Protein AF-A0A2V9UXH9-F1 (afdb_monomer)

Mean predicted aligned error: 11.4 Å

Sequence (112 aa):
TASVVSGGIFAEASSAQVERLRSFGRSVGLAFQIVDDVLDVTQTSEQLGKTAGKDTAAEKTTYPALFGIDESLQKADALVDQACDELARSRVALLKPKPTIISCGVEGPLLL

Radius of gyration: 18.66 Å; Cα contacts (8 Å, |Δi|>4): 82; chains: 1; bounding box: 35×43×50 Å

Solvent-accessible surface area (backbone atoms only — not comparable to full-atom values): 6646 Å² total; per-residue (Å²): 66,70,70,53,32,54,52,31,56,76,68,68,45,53,74,73,37,34,50,30,34,39,53,22,25,47,28,44,52,49,23,49,51,43,52,51,50,41,49,56,54,52,50,50,55,60,68,35,72,83,65,84,74,83,88,80,86,68,91,64,93,43,54,40,80,75,59,34,59,69,55,32,51,54,53,25,50,54,23,44,52,52,20,53,51,32,50,68,72,43,71,61,98,67,78,84,84,76,93,72,81,85,68,83,78,82,80,71,83,87,86,127

Foldseek 3Di:
DVVQLVVCVVVVHDPLLSVLSVLLCVLQVQLVQLVVLLCVVVVVVVVCVVPVDDDDPPVDPHPCVPPNNVVSNVSSVVSNVSSVVSVVVSPPPDDDDDDDDPPPDPPDDPDD

Secondary structure (DSSP, 8-state):
-HHHHHHHHHTT--HHHHHHHHHHHHHHHHHHHHHHHHHHHHHHHHHGGG---S-----S--HHHHHHHHHHHHHHHHHHHHHHHHHHHH--S--PPP--------------

Nearest PDB structures (foldseek):
  2f1m-assembly1_A  TM=6.656E-01  e=3.561E+00  Escherichia coli
  2f1m-assembly2_D  TM=4.345E-01  e=1.949E+00  Escherichia coli
  4rqf-assembly1_A  TM=4.807E-01  e=4.684E+00  Homo sapiens
  6k7p-assembly1_A-2  TM=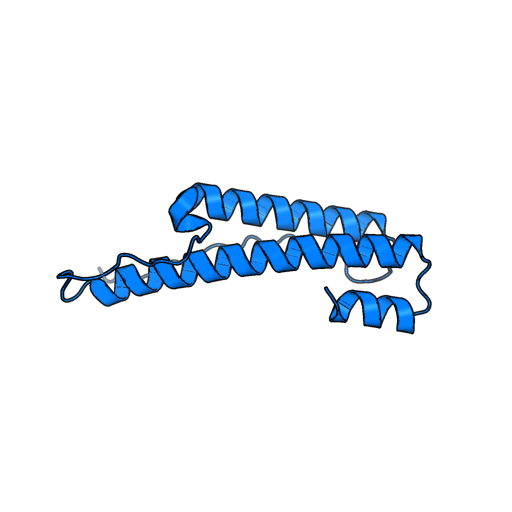3.608E-01  e=6.874E+00  Homo sapiens

Structure (mmCIF, N/CA/C/O backbone):
data_AF-A0A2V9UXH9-F1
#
_entry.id   AF-A0A2V9UXH9-F1
#
loop_
_atom_site.group_PDB
_atom_site.id
_atom_site.type_symbol
_atom_site.label_atom_id
_atom_site.label_alt_id
_atom_site.label_comp_id
_atom_site.label_asym_id
_atom_site.label_entity_id
_atom_site.label_seq_id
_atom_site.pdbx_PDB_ins_code
_atom_site.Cartn_x
_atom_site.Cartn_y
_atom_site.Cartn_z
_atom_site.occupancy
_atom_site.B_iso_or_equiv
_atom_site.auth_seq_id
_atom_site.auth_comp_id
_atom_site.auth_asym_id
_atom_site.auth_atom_id
_atom_site.pdbx_PDB_model_num
ATOM 1 N N . THR A 1 1 ? 7.420 3.771 -0.617 1.00 92.81 1 THR A N 1
ATOM 2 C CA . THR A 1 1 ? 7.717 4.234 -1.999 1.00 92.81 1 THR A CA 1
ATOM 3 C C . THR A 1 1 ? 9.190 4.451 -2.305 1.00 92.81 1 THR A C 1
ATOM 5 O O . THR A 1 1 ? 9.655 3.882 -3.282 1.00 92.81 1 THR A O 1
ATOM 8 N N . ALA A 1 2 ? 9.936 5.254 -1.532 1.00 94.81 2 ALA A N 1
ATOM 9 C CA . ALA A 1 2 ? 11.335 5.567 -1.862 1.00 94.81 2 ALA A CA 1
ATOM 10 C C . ALA A 1 2 ? 12.200 4.307 -2.054 1.00 94.81 2 ALA A C 1
ATOM 12 O O . ALA A 1 2 ? 12.847 4.169 -3.085 1.00 94.81 2 ALA A O 1
ATOM 13 N N . SER A 1 3 ? 12.112 3.342 -1.134 1.00 94.94 3 SER A N 1
ATOM 14 C CA . SER A 1 3 ? 12.906 2.106 -1.169 1.00 94.94 3 SER A CA 1
ATOM 15 C C . SER A 1 3 ? 12.753 1.310 -2.471 1.00 94.94 3 SER A C 1
ATOM 17 O O . SER A 1 3 ? 13.746 0.878 -3.047 1.00 94.94 3 SER A O 1
ATOM 19 N N . VAL A 1 4 ? 11.522 1.153 -2.975 1.00 94.19 4 VAL A N 1
ATOM 20 C CA . VAL A 1 4 ? 11.256 0.373 -4.199 1.00 94.19 4 VAL A CA 1
ATOM 21 C C . VAL A 1 4 ? 11.696 1.107 -5.464 1.00 94.19 4 VAL A C 1
ATOM 23 O O . VAL A 1 4 ? 12.239 0.490 -6.375 1.00 94.19 4 VAL A O 1
ATOM 26 N N . VAL A 1 5 ? 11.527 2.431 -5.506 1.00 95.31 5 VAL A N 1
ATOM 27 C CA . VAL A 1 5 ? 11.980 3.261 -6.631 1.00 95.31 5 VAL A CA 1
ATOM 28 C C . VAL A 1 5 ? 13.505 3.285 -6.701 1.00 95.31 5 VAL A C 1
ATOM 30 O O . VAL A 1 5 ? 14.059 3.081 -7.777 1.00 95.31 5 VAL A O 1
ATOM 33 N N . SER A 1 6 ? 14.183 3.471 -5.565 1.00 96.38 6 SER A N 1
ATOM 34 C CA . SER A 1 6 ? 15.648 3.459 -5.503 1.00 96.38 6 SER A CA 1
ATOM 35 C C . SER A 1 6 ? 16.225 2.121 -5.968 1.00 96.38 6 SER A C 1
ATOM 37 O O . SER A 1 6 ? 17.166 2.114 -6.757 1.00 96.38 6 SER A O 1
ATOM 39 N N . GLY A 1 7 ? 15.629 0.997 -5.551 1.00 94.12 7 GLY A N 1
ATOM 40 C CA . GLY A 1 7 ? 16.025 -0.331 -6.030 1.00 94.12 7 GLY A CA 1
ATOM 41 C C . GLY A 1 7 ? 15.824 -0.507 -7.538 1.00 94.12 7 GLY A C 1
ATOM 42 O O . GLY A 1 7 ? 16.703 -1.034 -8.213 1.00 94.12 7 GLY A O 1
ATOM 43 N N . GLY A 1 8 ? 14.710 -0.007 -8.084 1.00 92.06 8 GLY A N 1
ATOM 44 C CA . GLY A 1 8 ? 14.452 -0.027 -9.526 1.00 92.06 8 GLY A CA 1
ATOM 45 C C . GLY A 1 8 ? 15.468 0.786 -10.330 1.00 92.06 8 GLY A C 1
ATOM 46 O O . GLY A 1 8 ? 15.979 0.295 -11.330 1.00 92.06 8 GLY A O 1
ATOM 47 N N . ILE A 1 9 ? 15.801 1.998 -9.878 1.00 92.38 9 ILE A N 1
ATOM 48 C CA . ILE A 1 9 ? 16.812 2.848 -10.529 1.00 92.38 9 ILE A CA 1
ATOM 49 C C . ILE A 1 9 ? 18.189 2.177 -10.484 1.00 92.38 9 ILE A C 1
ATOM 51 O O . ILE A 1 9 ? 18.881 2.142 -11.496 1.00 92.38 9 ILE A O 1
ATOM 55 N N . PHE A 1 10 ? 18.571 1.617 -9.332 1.00 93.81 10 PHE A N 1
ATOM 56 C CA . PHE A 1 10 ? 19.838 0.899 -9.178 1.00 93.81 10 PHE A CA 1
ATOM 57 C C . PHE A 1 10 ? 19.932 -0.329 -10.097 1.00 93.81 10 PHE A C 1
ATOM 59 O O . PHE A 1 10 ? 21.003 -0.631 -10.609 1.00 93.81 10 PHE A O 1
ATOM 66 N N . ALA A 1 11 ? 18.809 -1.007 -10.341 1.00 91.81 11 ALA A N 1
ATOM 67 C CA . ALA A 1 11 ? 18.706 -2.134 -11.266 1.00 91.81 11 ALA A CA 1
ATOM 68 C C . ALA A 1 11 ? 18.504 -1.717 -12.739 1.00 91.81 11 ALA A C 1
ATOM 70 O O . ALA A 1 11 ? 18.093 -2.547 -13.548 1.00 91.81 11 ALA A O 1
ATOM 71 N N . GLU A 1 12 ? 18.737 -0.444 -13.079 1.00 92.12 12 GLU A N 1
ATOM 72 C CA . GLU A 1 12 ? 18.587 0.114 -14.433 1.00 92.12 12 GLU A CA 1
ATOM 73 C C . GLU A 1 12 ? 17.187 -0.097 -15.044 1.00 92.12 12 GLU A C 1
ATOM 75 O O . GLU A 1 12 ? 17.017 -0.230 -16.259 1.00 92.12 12 GLU A O 1
ATOM 80 N N . ALA A 1 13 ? 16.145 -0.115 -14.205 1.00 90.50 13 ALA A N 1
ATOM 81 C CA . ALA A 1 13 ? 14.772 -0.235 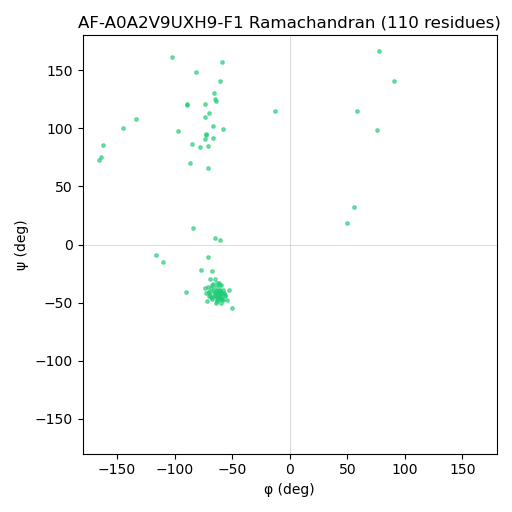-14.672 1.00 90.50 13 ALA A CA 1
ATOM 82 C C . ALA A 1 13 ? 14.398 0.941 -15.589 1.00 90.50 13 ALA A C 1
ATOM 84 O O . ALA A 1 13 ? 14.715 2.103 -15.324 1.00 90.50 13 ALA A O 1
ATOM 85 N N . SER A 1 14 ? 13.649 0.646 -16.653 1.00 91.06 14 SER A N 1
ATOM 86 C CA . SER A 1 14 ? 13.123 1.677 -17.553 1.00 91.06 14 SER A CA 1
ATOM 87 C C . SER A 1 14 ? 12.230 2.676 -16.809 1.00 91.06 14 SER A C 1
ATOM 89 O O . SER A 1 14 ? 11.606 2.347 -15.798 1.00 91.06 14 SER A O 1
ATOM 91 N N . SER A 1 15 ? 12.074 3.884 -17.353 1.00 93.06 15 SER A N 1
ATOM 92 C CA . SER A 1 15 ? 11.182 4.910 -16.788 1.00 93.06 15 SER A CA 1
ATOM 93 C C . SER A 1 15 ? 9.756 4.394 -16.547 1.00 93.06 15 SER A C 1
ATOM 95 O O . SER A 1 15 ? 9.162 4.664 -15.505 1.00 93.06 15 SER A O 1
ATOM 97 N N . ALA A 1 16 ? 9.231 3.579 -17.467 1.00 92.19 16 ALA A N 1
ATOM 98 C CA . ALA A 1 16 ? 7.916 2.959 -17.339 1.00 92.19 16 ALA A CA 1
ATOM 99 C C . ALA A 1 16 ? 7.846 1.926 -16.198 1.00 92.19 16 ALA A C 1
ATOM 101 O O . ALA A 1 16 ? 6.806 1.783 -15.557 1.00 92.19 16 ALA A O 1
ATOM 102 N N . GLN A 1 17 ? 8.931 1.195 -15.930 1.00 92.12 17 GLN A N 1
ATOM 103 C CA . GLN A 1 17 ? 9.014 0.288 -14.780 1.00 92.12 17 GLN A CA 1
ATOM 104 C C . GLN A 1 17 ? 9.138 1.061 -13.468 1.00 92.12 17 GLN A C 1
ATOM 106 O O . GLN A 1 17 ? 8.456 0.721 -12.506 1.00 92.12 17 GLN A O 1
ATOM 111 N N . VAL A 1 18 ? 9.946 2.123 -13.438 1.00 93.69 18 VAL A N 1
ATOM 112 C CA . VAL A 1 18 ? 10.088 2.992 -12.262 1.00 93.69 18 VAL A CA 1
ATOM 113 C C . VAL A 1 18 ? 8.750 3.619 -11.871 1.00 93.69 18 VAL A C 1
ATOM 115 O O . VAL A 1 18 ? 8.422 3.650 -10.685 1.00 93.69 18 VAL A O 1
ATOM 118 N N . GLU A 1 19 ? 7.943 4.065 -12.836 1.00 94.94 19 GLU A N 1
ATOM 119 C CA . GLU A 1 19 ? 6.625 4.623 -12.515 1.00 94.94 19 GLU A CA 1
ATOM 120 C C . GLU A 1 19 ? 5.655 3.559 -11.988 1.00 94.94 19 GLU A C 1
ATOM 122 O O . GLU A 1 19 ? 4.945 3.809 -11.017 1.00 94.94 19 GLU A O 1
ATOM 127 N N . ARG A 1 20 ? 5.700 2.331 -12.518 1.00 93.56 20 ARG A N 1
ATOM 128 C CA . ARG A 1 20 ? 4.939 1.211 -11.938 1.00 93.56 20 ARG A CA 1
ATOM 129 C C . ARG A 1 20 ? 5.375 0.885 -10.510 1.00 93.56 20 ARG A C 1
ATOM 131 O O . ARG A 1 20 ? 4.527 0.706 -9.642 1.00 93.56 20 ARG A O 1
ATOM 138 N N . LEU A 1 21 ? 6.680 0.890 -10.226 1.00 94.31 21 LEU A N 1
ATOM 139 C CA . LEU A 1 21 ? 7.203 0.725 -8.863 1.00 94.31 21 LEU A CA 1
ATOM 140 C C . LEU A 1 21 ? 6.765 1.867 -7.934 1.00 94.31 21 LEU A C 1
ATOM 142 O O . LEU A 1 21 ? 6.531 1.647 -6.743 1.00 94.31 21 LEU A O 1
ATOM 146 N N . ARG A 1 22 ? 6.624 3.087 -8.462 1.00 96.00 22 ARG A N 1
ATOM 147 C CA . ARG A 1 22 ? 6.093 4.230 -7.715 1.00 96.00 22 ARG A CA 1
ATOM 148 C C . ARG A 1 22 ? 4.616 4.037 -7.374 1.00 96.00 22 ARG A C 1
ATOM 150 O O . ARG A 1 22 ? 4.257 4.255 -6.216 1.00 96.00 22 ARG A O 1
ATOM 157 N N . SER A 1 23 ? 3.790 3.621 -8.335 1.00 96.19 23 SER A N 1
ATOM 158 C CA . SER A 1 23 ? 2.375 3.292 -8.112 1.00 96.19 23 SER A CA 1
ATOM 159 C C . SER A 1 23 ? 2.221 2.160 -7.100 1.00 96.19 23 SER A C 1
ATOM 161 O O . SER A 1 23 ? 1.557 2.354 -6.085 1.00 96.19 23 SER A O 1
ATOM 163 N N . PHE A 1 24 ? 2.951 1.055 -7.286 1.00 95.75 24 PHE A N 1
ATOM 164 C CA . PHE A 1 24 ? 3.037 -0.045 -6.320 1.00 95.75 24 PHE A CA 1
ATOM 165 C C . PHE A 1 24 ? 3.356 0.462 -4.908 1.00 95.75 24 PHE A C 1
ATOM 167 O O . PHE A 1 24 ? 2.618 0.212 -3.957 1.00 95.75 24 PHE A O 1
ATOM 174 N N . GLY A 1 25 ? 4.442 1.228 -4.767 1.00 96.00 25 GLY A N 1
ATOM 175 C CA . GLY A 1 25 ? 4.897 1.706 -3.467 1.00 96.00 25 GLY A CA 1
ATOM 176 C C . GLY A 1 25 ? 3.920 2.663 -2.780 1.00 96.00 25 GLY A C 1
ATOM 177 O O . GLY A 1 25 ? 3.908 2.706 -1.550 1.00 96.00 25 GLY A O 1
ATOM 178 N N . ARG A 1 26 ? 3.130 3.427 -3.548 1.00 97.50 26 ARG A N 1
ATOM 179 C CA . ARG A 1 26 ? 2.063 4.294 -3.023 1.00 97.50 26 ARG A CA 1
ATOM 180 C C . ARG A 1 26 ? 0.886 3.467 -2.516 1.00 97.50 26 ARG A C 1
ATOM 182 O O . ARG A 1 26 ? 0.458 3.701 -1.391 1.00 97.50 26 ARG A O 1
ATOM 189 N N . SER A 1 27 ? 0.411 2.504 -3.305 1.00 97.25 27 SER A N 1
ATOM 190 C CA . SER A 1 27 ? -0.730 1.664 -2.929 1.00 97.25 27 SER A CA 1
ATOM 191 C C . SER A 1 27 ? -0.427 0.821 -1.690 1.00 97.25 27 SER A C 1
ATOM 193 O O . SER A 1 27 ? -1.172 0.895 -0.718 1.00 97.25 27 SER A O 1
ATOM 195 N N . VAL A 1 28 ? 0.719 0.128 -1.654 1.00 96.06 28 VAL A N 1
ATOM 196 C CA . VAL A 1 28 ? 1.131 -0.649 -0.466 1.00 96.06 28 VAL A CA 1
ATOM 197 C C . VAL A 1 28 ? 1.355 0.251 0.745 1.00 96.06 28 VAL A C 1
ATOM 199 O O . VAL A 1 28 ? 0.945 -0.093 1.847 1.00 96.06 28 VAL A O 1
ATOM 202 N N . GLY A 1 29 ? 1.999 1.407 0.556 1.00 96.31 29 GLY A N 1
ATOM 203 C CA . GLY A 1 29 ? 2.245 2.341 1.655 1.00 96.31 29 GLY A CA 1
ATOM 204 C C . GLY A 1 29 ? 0.952 2.861 2.282 1.00 96.31 29 GLY A C 1
ATOM 205 O O . GLY A 1 29 ? 0.862 2.946 3.502 1.00 96.31 29 GLY A O 1
ATOM 206 N N . LEU A 1 30 ? -0.056 3.166 1.461 1.00 97.12 30 LEU A N 1
ATOM 207 C CA . LEU A 1 30 ? -1.360 3.600 1.954 1.00 97.12 30 LEU A CA 1
ATOM 208 C C . LEU A 1 30 ? -2.118 2.455 2.634 1.00 97.12 30 LEU A C 1
ATOM 210 O O . LEU A 1 30 ? -2.639 2.659 3.724 1.00 97.12 30 LEU A O 1
ATOM 214 N N . ALA A 1 31 ? -2.134 1.257 2.042 1.00 96.75 31 ALA A N 1
ATOM 215 C CA . ALA A 1 31 ? -2.753 0.082 2.658 1.00 96.75 31 ALA A CA 1
ATOM 216 C C . ALA A 1 31 ? -2.159 -0.205 4.046 1.00 96.75 31 ALA A C 1
ATOM 218 O O . ALA A 1 31 ? -2.897 -0.438 4.998 1.00 96.75 31 ALA A O 1
ATOM 219 N N . PHE A 1 32 ? -0.831 -0.112 4.173 1.00 95.56 32 PHE A N 1
ATOM 220 C CA . PHE A 1 32 ? -0.138 -0.296 5.445 1.00 95.56 32 PHE A CA 1
ATOM 221 C C . PHE A 1 32 ? -0.593 0.716 6.504 1.00 95.56 32 PHE A C 1
ATOM 223 O O . PHE A 1 32 ? -0.887 0.311 7.621 1.00 95.56 32 PHE A O 1
ATOM 230 N N . GLN A 1 33 ? -0.720 2.001 6.151 1.00 96.50 33 GLN A N 1
ATOM 231 C CA . GLN A 1 33 ? -1.201 3.020 7.092 1.00 96.50 33 GLN A CA 1
ATOM 232 C C . GL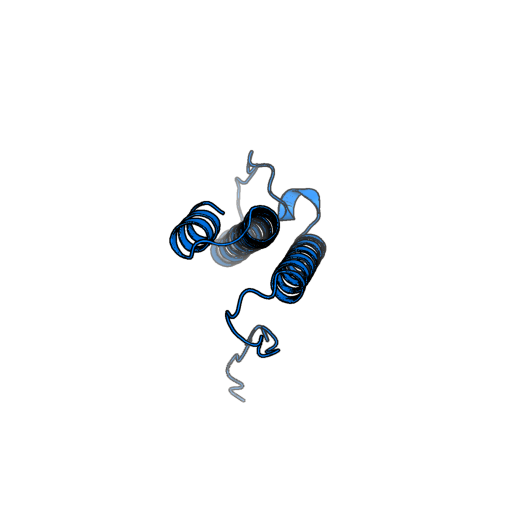N A 1 33 ? -2.644 2.761 7.542 1.00 96.50 33 GLN A C 1
ATOM 234 O O . GLN A 1 33 ? -2.959 2.935 8.712 1.00 96.50 33 GLN A O 1
ATOM 239 N N . ILE A 1 34 ? -3.520 2.334 6.627 1.00 94.75 34 ILE A N 1
ATOM 240 C CA . ILE A 1 34 ? -4.915 2.026 6.968 1.00 94.75 34 ILE A CA 1
ATOM 241 C C . ILE A 1 34 ? -4.979 0.873 7.974 1.00 94.75 34 ILE A C 1
ATOM 243 O O . ILE A 1 34 ? -5.720 0.950 8.951 1.00 94.75 34 ILE A O 1
ATOM 247 N N . VAL A 1 35 ? -4.203 -0.189 7.744 1.00 94.12 35 VAL A N 1
ATOM 248 C CA . VAL A 1 35 ? -4.151 -1.342 8.651 1.00 94.12 35 VAL A CA 1
ATOM 249 C C . VAL A 1 35 ? -3.548 -0.953 10.004 1.00 94.12 35 VAL A C 1
ATOM 251 O O . VAL A 1 35 ? -4.083 -1.367 11.027 1.00 94.12 35 VAL A O 1
ATOM 254 N N . ASP A 1 36 ? -2.496 -0.131 10.026 1.00 94.50 36 ASP A N 1
ATOM 255 C CA . ASP A 1 36 ? -1.890 0.399 11.259 1.00 94.50 36 ASP A CA 1
ATOM 256 C C . ASP A 1 36 ? -2.913 1.195 12.088 1.00 94.50 36 ASP A C 1
ATOM 258 O O . ASP A 1 36 ? -3.106 0.909 13.267 1.00 94.50 36 ASP A O 1
ATOM 262 N N . ASP A 1 37 ? -3.679 2.086 11.449 1.00 92.00 37 ASP A N 1
ATOM 263 C CA . ASP A 1 37 ? -4.752 2.841 12.108 1.00 92.00 37 ASP A CA 1
ATOM 264 C C . ASP A 1 37 ? -5.858 1.918 12.670 1.00 92.00 37 ASP A C 1
ATOM 266 O O . ASP A 1 37 ? -6.400 2.175 13.748 1.00 92.00 37 ASP A O 1
ATOM 270 N N . VAL A 1 38 ? -6.223 0.843 11.952 1.00 89.81 38 VAL A N 1
ATOM 271 C CA . VAL A 1 38 ? -7.200 -0.159 12.434 1.00 89.81 38 VAL A CA 1
ATOM 272 C C . VAL A 1 38 ? -6.663 -0.887 13.666 1.00 89.81 38 VAL A C 1
ATOM 274 O O . VAL A 1 38 ? -7.402 -1.078 14.638 1.00 89.81 38 VAL A O 1
ATOM 277 N N . LEU A 1 39 ? -5.393 -1.296 13.641 1.00 88.81 39 LEU A N 1
ATOM 278 C CA . LEU A 1 39 ? -4.751 -1.970 14.769 1.00 88.81 39 LEU A CA 1
ATOM 279 C C . LEU A 1 39 ? -4.701 -1.055 15.997 1.00 88.81 39 LEU A C 1
ATOM 281 O O . LEU A 1 39 ? -5.069 -1.493 17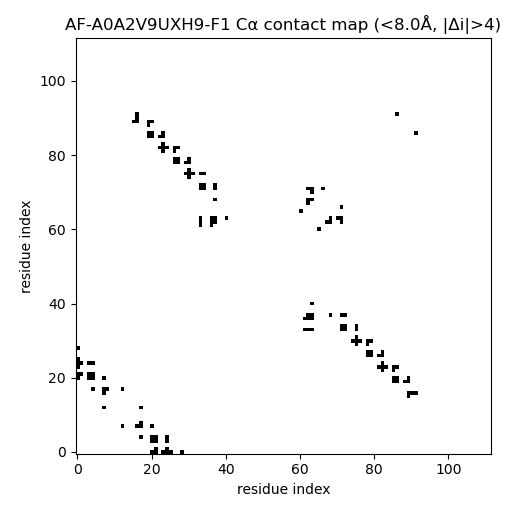.085 1.00 88.81 39 LEU A O 1
ATOM 285 N N . ASP A 1 40 ? -4.358 0.219 15.818 1.00 87.19 40 ASP A N 1
ATOM 286 C CA . ASP A 1 40 ? -4.259 1.195 16.910 1.00 87.19 40 ASP A CA 1
ATOM 287 C C . ASP A 1 40 ? -5.624 1.417 17.597 1.00 87.19 40 ASP A C 1
ATOM 289 O O . ASP A 1 40 ? -5.742 1.399 18.827 1.00 87.19 40 ASP A O 1
ATOM 293 N N . VAL A 1 41 ? -6.700 1.531 16.805 1.00 85.31 41 VAL A N 1
ATOM 294 C CA . VAL A 1 41 ? -8.073 1.704 17.317 1.00 85.31 41 VAL A CA 1
ATOM 295 C C . VAL A 1 41 ? -8.593 0.441 18.010 1.00 85.31 41 VAL A C 1
ATOM 297 O O . VAL A 1 41 ? -9.202 0.525 19.081 1.00 85.31 41 VAL A O 1
ATOM 300 N N . THR A 1 42 ? -8.365 -0.735 17.423 1.00 82.62 42 THR A N 1
ATOM 301 C CA . THR A 1 42 ? -8.856 -2.007 17.982 1.00 82.62 42 THR A CA 1
ATOM 302 C C . THR A 1 42 ? -8.120 -2.392 19.263 1.00 82.62 42 THR A C 1
ATOM 304 O O . THR A 1 42 ? -8.771 -2.769 20.240 1.00 82.62 42 THR A O 1
ATOM 307 N N . GLN A 1 43 ? -6.799 -2.204 19.316 1.00 80.00 43 GLN A N 1
ATOM 308 C CA . GLN A 1 43 ? -6.011 -2.414 20.533 1.00 80.00 43 GLN A CA 1
ATOM 309 C C . GLN A 1 43 ? -6.395 -1.431 21.636 1.00 80.00 43 GLN A C 1
ATOM 311 O O . GLN A 1 43 ? -6.574 -1.847 22.779 1.00 80.00 43 GLN A O 1
ATOM 316 N N . THR A 1 44 ? -6.594 -0.151 21.307 1.00 71.69 44 THR A N 1
ATOM 317 C CA . THR A 1 44 ? -7.062 0.844 22.283 1.00 71.69 44 THR A CA 1
ATOM 318 C C . THR A 1 44 ? -8.419 0.440 22.865 1.00 71.69 44 THR A C 1
ATOM 320 O O . THR A 1 44 ? -8.616 0.510 24.078 1.00 71.69 44 THR A O 1
ATOM 323 N N . SER A 1 45 ? -9.348 -0.057 22.040 1.00 67.50 45 SER A N 1
ATOM 324 C CA . SER A 1 45 ? -10.655 -0.526 22.517 1.00 67.50 45 SER A CA 1
ATOM 325 C C . SER A 1 45 ? -10.552 -1.734 23.453 1.00 67.50 45 SER A C 1
ATOM 327 O O . SER A 1 45 ? -11.282 -1.800 24.443 1.00 67.50 45 SER A O 1
ATOM 329 N N . GLU A 1 46 ? -9.667 -2.690 23.164 1.00 68.00 46 GLU A N 1
ATOM 330 C CA . GLU A 1 46 ? -9.454 -3.867 24.014 1.00 68.00 46 GLU A CA 1
ATOM 331 C C . GLU A 1 46 ? -8.755 -3.486 25.332 1.00 68.00 46 GLU A C 1
ATOM 333 O O . GLU A 1 46 ? -9.161 -3.921 26.414 1.00 68.00 46 GLU A O 1
ATOM 338 N N . GLN A 1 47 ? -7.762 -2.595 25.265 1.00 60.66 47 GLN A N 1
ATOM 339 C CA . GLN A 1 47 ? -7.049 -2.055 26.427 1.00 60.66 47 GLN A CA 1
ATOM 340 C C . GLN A 1 47 ? -7.966 -1.231 27.347 1.00 60.66 47 GLN A C 1
ATOM 342 O O . GLN A 1 47 ? -7.858 -1.328 28.574 1.00 60.66 47 GLN A O 1
ATOM 347 N N . LEU A 1 48 ? -8.914 -0.474 26.784 1.00 60.22 48 LEU A N 1
ATOM 348 C CA . LEU A 1 48 ? -9.934 0.273 27.533 1.00 60.22 48 LEU A CA 1
ATOM 349 C C . LEU A 1 48 ? -10.997 -0.631 28.184 1.00 60.22 48 LEU A C 1
ATOM 351 O O . LEU A 1 48 ? -11.729 -0.177 29.069 1.00 60.22 48 LEU A O 1
ATOM 355 N N . GLY A 1 49 ? -11.033 -1.922 27.839 1.00 57.44 49 GLY A N 1
ATOM 356 C CA . GLY A 1 49 ? -11.937 -2.944 28.380 1.00 57.44 49 GLY A CA 1
ATOM 357 C C . GLY A 1 49 ? -11.838 -3.216 29.890 1.00 57.44 49 GLY A C 1
ATOM 358 O O . GLY A 1 49 ? -12.540 -4.090 30.393 1.00 57.44 49 GLY A O 1
ATOM 359 N N . LYS A 1 50 ? -11.015 -2.477 30.649 1.00 54.62 50 LYS A N 1
ATOM 360 C CA . LYS A 1 50 ? -10.998 -2.526 32.125 1.00 54.62 50 LYS A CA 1
ATOM 361 C C . LYS A 1 50 ? -11.536 -1.278 32.819 1.00 54.62 50 LYS A C 1
ATOM 363 O O . LYS A 1 50 ? -11.844 -1.364 34.007 1.00 54.62 50 LYS A O 1
ATOM 368 N N . THR A 1 51 ? -11.699 -0.142 32.142 1.00 48.72 51 THR A N 1
ATOM 369 C CA . THR A 1 51 ? -12.382 1.040 32.706 1.00 48.72 51 THR A CA 1
ATOM 370 C C . THR A 1 51 ? -12.705 2.030 31.582 1.00 48.72 51 THR A C 1
ATOM 372 O O . THR A 1 51 ? -12.060 3.062 31.435 1.00 48.72 51 THR A O 1
ATOM 375 N N . ALA A 1 52 ? -13.694 1.707 30.747 1.00 47.31 52 ALA A N 1
ATOM 376 C CA . ALA A 1 52 ? -14.183 2.609 29.707 1.00 47.31 52 ALA A CA 1
ATOM 377 C C . ALA A 1 52 ? -14.859 3.825 30.362 1.00 47.31 52 ALA A C 1
ATOM 379 O O . ALA A 1 52 ? -16.033 3.795 30.732 1.00 47.31 52 ALA A O 1
ATOM 380 N N . GLY A 1 53 ? -14.089 4.883 30.584 1.00 49.16 53 GLY A N 1
ATOM 381 C CA . GLY A 1 53 ? -14.548 6.038 31.331 1.00 49.16 53 GLY A CA 1
ATOM 382 C C . GLY A 1 53 ? -13.676 7.247 31.069 1.00 49.16 53 GLY A C 1
ATOM 383 O O . GLY A 1 53 ? -12.832 7.574 31.894 1.00 49.16 53 GLY A O 1
ATOM 384 N N . LYS A 1 54 ? -14.027 7.945 29.987 1.00 44.09 54 LYS A N 1
ATOM 385 C CA . LYS A 1 54 ? -13.582 9.282 29.573 1.00 44.09 54 LYS A CA 1
ATOM 386 C C . LYS A 1 54 ? -12.352 9.313 28.674 1.00 44.09 54 LYS A C 1
ATOM 388 O O . LYS A 1 54 ? -11.383 8.600 28.870 1.00 44.09 54 LYS A O 1
ATOM 393 N N . ASP A 1 55 ? -12.471 10.227 27.724 1.00 51.41 55 ASP A N 1
ATOM 394 C CA . ASP A 1 55 ? -11.489 10.684 26.754 1.00 51.41 55 ASP A CA 1
ATOM 395 C C . ASP A 1 55 ? -11.219 9.747 25.590 1.00 51.41 55 ASP A C 1
ATOM 397 O O . ASP A 1 55 ? -10.406 8.836 25.662 1.00 51.41 55 ASP A O 1
ATOM 401 N N . THR A 1 56 ? -11.861 10.042 24.459 1.00 45.22 56 THR A N 1
ATOM 402 C CA . THR A 1 56 ? -11.190 9.940 23.155 1.00 45.22 56 THR A CA 1
ATOM 403 C C . THR A 1 56 ? -11.982 10.689 22.087 1.00 45.22 56 THR A C 1
ATOM 405 O O . THR A 1 56 ? -12.632 10.117 21.219 1.00 45.22 56 THR A O 1
ATOM 408 N N . ALA A 1 57 ? -11.895 12.019 22.121 1.00 49.16 57 ALA A N 1
ATOM 409 C CA . ALA A 1 57 ? -11.904 12.770 20.874 1.00 49.16 57 ALA A CA 1
ATOM 410 C C . ALA A 1 57 ? -10.491 12.637 20.292 1.00 49.16 57 ALA A C 1
ATOM 412 O O . ALA A 1 57 ? -9.614 13.452 20.567 1.00 49.16 57 ALA A O 1
ATOM 413 N N . ALA A 1 58 ? -10.226 11.544 19.576 1.00 54.75 58 ALA A N 1
ATOM 414 C CA . ALA A 1 58 ? -9.007 11.454 18.792 1.00 54.75 58 ALA A CA 1
ATOM 415 C C . ALA A 1 58 ? -9.122 12.490 17.664 1.00 54.75 58 ALA A C 1
ATOM 417 O O . ALA A 1 58 ? -9.815 12.271 16.678 1.00 54.75 58 ALA A O 1
ATOM 418 N N . GLU A 1 59 ? -8.453 13.635 17.809 1.00 56.84 59 GLU A N 1
ATOM 419 C CA . GLU A 1 59 ? -8.383 14.711 16.801 1.00 56.84 59 GLU A CA 1
ATOM 420 C C . GLU A 1 59 ? -7.660 14.289 15.502 1.00 56.84 59 GLU A C 1
ATOM 422 O O . GLU A 1 59 ? -7.428 15.103 14.607 1.00 56.84 59 GLU A O 1
ATOM 427 N N . LYS A 1 60 ? -7.291 13.011 15.365 1.00 63.56 60 LYS A N 1
ATOM 428 C CA . LYS A 1 60 ? -6.733 12.453 14.136 1.00 63.56 60 LYS A CA 1
ATOM 429 C C . LYS A 1 60 ? -7.854 11.942 13.242 1.00 63.56 60 LYS A C 1
ATOM 431 O O . LYS A 1 60 ? -8.594 11.032 13.596 1.00 63.56 60 LYS A O 1
ATOM 436 N N . THR A 1 61 ? -7.925 12.493 12.035 1.00 81.19 61 THR A N 1
ATOM 437 C CA . THR A 1 61 ? -8.736 11.931 10.953 1.00 81.19 61 THR A CA 1
ATOM 438 C C . THR A 1 61 ? -8.061 10.656 10.438 1.00 81.19 61 THR A C 1
ATOM 440 O O . THR A 1 61 ? -7.154 10.733 9.612 1.00 81.19 61 THR A O 1
ATOM 443 N N . THR A 1 62 ? -8.468 9.497 10.961 1.00 87.56 62 THR A N 1
ATOM 444 C CA . THR A 1 62 ? -8.006 8.170 10.516 1.00 87.56 62 THR A CA 1
ATOM 445 C C . THR A 1 62 ? -9.050 7.499 9.625 1.00 87.56 62 THR A C 1
ATOM 447 O O . THR A 1 62 ? -10.227 7.872 9.634 1.00 87.56 62 THR A O 1
ATOM 450 N N . TYR A 1 63 ? -8.642 6.490 8.853 1.00 90.50 63 TYR A N 1
ATOM 451 C CA . TYR A 1 63 ? -9.578 5.733 8.011 1.00 90.50 63 TYR A CA 1
ATOM 452 C C . TYR A 1 63 ? -10.716 5.078 8.814 1.00 90.50 63 TYR A C 1
ATOM 454 O O . TYR A 1 63 ? -11.877 5.301 8.458 1.00 90.50 63 TYR A O 1
ATOM 462 N N . PRO A 1 64 ? -10.444 4.372 9.933 1.00 90.88 64 PRO A N 1
ATOM 463 C CA . PRO A 1 64 ? -11.501 3.775 10.748 1.00 90.88 64 PRO A CA 1
ATOM 464 C C . PRO A 1 64 ? -12.464 4.802 11.341 1.00 90.88 64 PRO A C 1
ATOM 466 O O . PRO A 1 64 ? -13.651 4.514 11.463 1.00 90.88 64 PRO A O 1
ATOM 469 N N . ALA A 1 65 ? -11.987 6.007 11.673 1.00 88.56 65 ALA A N 1
ATOM 470 C CA . ALA A 1 65 ? -12.843 7.073 12.192 1.00 88.56 65 ALA A CA 1
ATOM 471 C C . ALA A 1 65 ? -13.808 7.632 11.129 1.00 88.56 65 ALA A C 1
ATOM 473 O O . ALA A 1 65 ? -14.895 8.091 11.472 1.00 88.56 65 ALA A O 1
ATOM 474 N N . LEU A 1 66 ? -13.423 7.595 9.849 1.00 90.19 66 LEU A N 1
ATOM 475 C CA . LEU A 1 66 ? -14.233 8.106 8.740 1.00 90.19 66 LEU A CA 1
ATOM 476 C C . LEU A 1 66 ? -15.169 7.059 8.128 1.00 90.19 66 LEU A C 1
ATOM 478 O O . LEU A 1 66 ? -16.300 7.387 7.777 1.00 90.19 66 LEU A O 1
ATOM 482 N N . PHE A 1 67 ? -14.688 5.827 7.966 1.00 90.81 67 PHE A N 1
ATOM 483 C CA . PHE A 1 67 ? -15.355 4.777 7.185 1.00 90.81 67 PHE A CA 1
ATOM 484 C C . PHE A 1 67 ? -15.778 3.570 8.036 1.00 90.81 67 PHE A C 1
ATOM 486 O O . PHE A 1 67 ? -16.485 2.682 7.571 1.00 90.81 67 PHE A O 1
ATOM 493 N N . GLY A 1 68 ? -15.353 3.510 9.299 1.00 90.88 68 GLY A N 1
ATOM 494 C CA . GLY A 1 68 ? -15.457 2.300 10.108 1.00 90.88 68 GLY A CA 1
ATOM 495 C C . GLY A 1 68 ? -14.383 1.268 9.755 1.00 90.88 68 GLY A C 1
ATOM 496 O O . GLY A 1 68 ? -13.676 1.377 8.749 1.00 90.88 68 GLY A O 1
ATOM 497 N N . ILE A 1 69 ? -14.236 0.263 10.620 1.00 91.62 69 ILE A N 1
ATOM 498 C CA . ILE A 1 69 ? -13.175 -0.752 10.515 1.00 91.62 69 ILE A CA 1
ATOM 499 C C . ILE A 1 69 ? -13.337 -1.591 9.243 1.00 91.62 69 ILE A C 1
ATOM 501 O O . ILE A 1 69 ? -12.389 -1.704 8.469 1.00 91.62 69 ILE A O 1
ATOM 505 N N . ASP A 1 70 ? -14.534 -2.122 8.992 1.00 93.75 70 ASP A N 1
ATOM 506 C CA . ASP A 1 70 ? -14.766 -3.048 7.879 1.00 93.75 70 ASP A CA 1
ATOM 507 C C . ASP A 1 70 ? -14.513 -2.395 6.514 1.00 93.75 70 ASP A C 1
ATOM 509 O O . ASP A 1 70 ? -13.815 -2.958 5.671 1.00 93.75 70 ASP A O 1
ATOM 513 N N . GLU A 1 71 ? -15.025 -1.179 6.292 1.00 94.69 71 GLU A N 1
ATOM 514 C CA . GLU A 1 71 ? -14.789 -0.459 5.035 1.00 94.69 71 GLU A CA 1
ATOM 515 C C . GLU A 1 71 ? -13.313 -0.052 4.898 1.00 94.69 71 GLU A C 1
ATOM 517 O O . GLU A 1 71 ? -12.758 -0.093 3.799 1.00 94.69 71 GLU A O 1
ATOM 522 N N . SER A 1 72 ? -12.644 0.291 6.003 1.00 94.12 72 SER A N 1
ATOM 523 C CA . SER A 1 72 ? -11.206 0.583 5.993 1.00 94.12 72 SER A 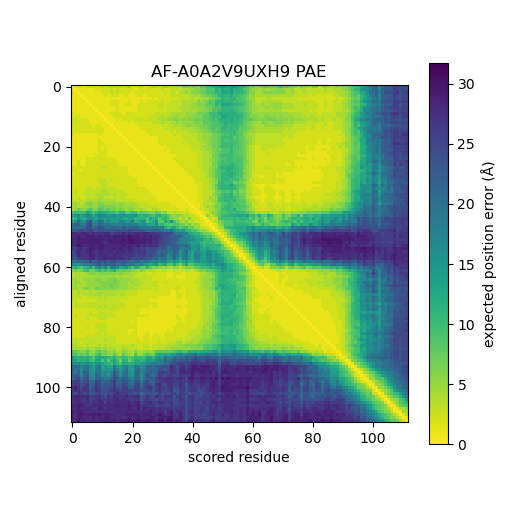CA 1
ATOM 524 C C . SER A 1 72 ? -10.391 -0.628 5.538 1.00 94.12 72 SER A C 1
ATOM 526 O O . SER A 1 72 ? -9.533 -0.491 4.666 1.00 94.12 72 SER A O 1
ATOM 528 N N . LEU A 1 73 ? -10.700 -1.822 6.052 1.00 95.44 73 LEU A N 1
ATOM 529 C CA . LEU A 1 73 ? -10.044 -3.063 5.632 1.00 95.44 73 LEU A CA 1
ATOM 530 C C . LEU A 1 73 ? -10.313 -3.379 4.155 1.00 95.44 73 LEU A C 1
ATOM 532 O O . LEU A 1 73 ? -9.373 -3.668 3.421 1.00 95.44 73 LEU A O 1
ATOM 536 N N . GLN A 1 74 ? -11.549 -3.207 3.674 1.00 97.50 74 GLN A N 1
ATOM 537 C CA . GLN A 1 74 ? -11.864 -3.383 2.248 1.00 97.50 74 GLN A CA 1
ATOM 538 C C . GLN A 1 74 ? -11.075 -2.419 1.348 1.00 97.50 74 GLN A C 1
ATOM 540 O O . GLN A 1 74 ? -10.618 -2.799 0.268 1.00 97.50 74 GLN A O 1
ATOM 545 N N . LYS A 1 75 ? -10.887 -1.163 1.778 1.00 97.31 75 LYS A N 1
ATOM 546 C CA . LYS A 1 75 ? -10.051 -0.197 1.046 1.00 97.31 75 LYS A CA 1
ATOM 547 C C . LYS A 1 75 ? -8.578 -0.604 1.053 1.00 97.31 75 LYS A C 1
ATOM 549 O O . LYS A 1 75 ? -7.912 -0.443 0.031 1.00 97.31 75 LYS A O 1
ATOM 554 N N . ALA A 1 76 ? -8.071 -1.122 2.172 1.00 96.81 76 ALA A N 1
ATOM 555 C CA . ALA A 1 76 ? -6.708 -1.636 2.256 1.00 96.81 76 ALA A CA 1
ATOM 556 C C . ALA A 1 76 ? -6.501 -2.832 1.310 1.00 96.81 76 ALA A C 1
ATOM 558 O O . ALA A 1 76 ? -5.528 -2.834 0.556 1.00 96.81 76 ALA A O 1
ATOM 559 N N . ASP A 1 77 ? -7.444 -3.775 1.267 1.00 97.06 77 ASP A N 1
ATOM 560 C CA . ASP A 1 77 ? -7.405 -4.922 0.350 1.00 97.06 77 ASP A CA 1
ATOM 561 C C . ASP A 1 77 ? -7.398 -4.474 -1.118 1.00 97.06 77 ASP A C 1
ATOM 563 O O . ASP A 1 77 ? -6.531 -4.884 -1.889 1.00 97.06 77 ASP A O 1
ATOM 567 N N . ALA A 1 78 ? -8.274 -3.538 -1.497 1.00 97.62 78 ALA A N 1
ATOM 568 C CA . ALA A 1 78 ? -8.305 -3.002 -2.860 1.00 97.62 78 ALA A CA 1
ATOM 569 C C . ALA A 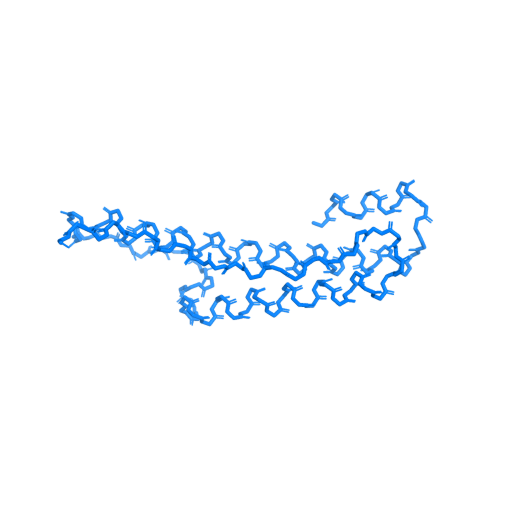1 78 ? -6.976 -2.330 -3.269 1.00 97.62 78 ALA A C 1
ATOM 571 O O . ALA A 1 78 ? -6.550 -2.414 -4.425 1.00 97.62 78 ALA A O 1
ATOM 572 N N . LEU A 1 79 ? -6.293 -1.671 -2.328 1.00 97.50 79 LEU A N 1
ATOM 573 C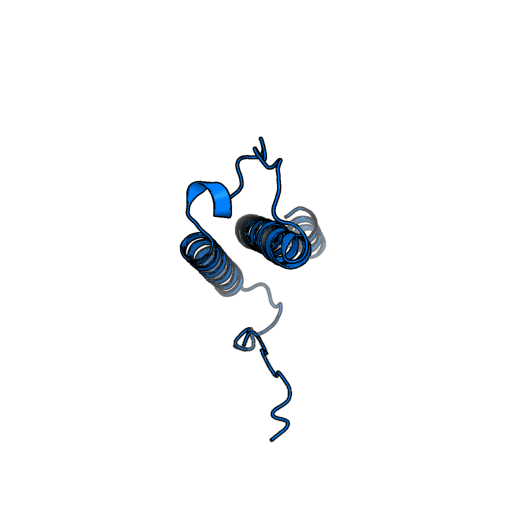 CA . LEU A 1 79 ? -4.970 -1.085 -2.558 1.00 97.50 79 LEU A CA 1
ATOM 574 C C . LEU A 1 79 ? -3.882 -2.157 -2.708 1.00 97.50 79 LEU A C 1
ATOM 576 O O . LEU A 1 79 ? -2.966 -1.983 -3.519 1.00 97.50 79 LEU A O 1
ATOM 580 N N . VAL A 1 80 ? -3.970 -3.261 -1.963 1.00 95.50 80 VAL A N 1
ATOM 581 C CA . VAL A 1 80 ? -3.070 -4.414 -2.119 1.00 95.50 80 VAL A CA 1
ATOM 582 C C . VAL A 1 80 ? -3.270 -5.070 -3.483 1.00 95.50 80 VAL A C 1
ATOM 584 O O . VAL A 1 80 ? -2.283 -5.334 -4.174 1.00 95.50 80 VAL A O 1
ATOM 587 N N . ASP A 1 81 ? -4.515 -5.256 -3.917 1.00 95.19 81 ASP A N 1
ATOM 588 C CA . ASP A 1 81 ? -4.829 -5.788 -5.245 1.00 95.19 81 ASP A CA 1
ATOM 589 C C . ASP A 1 81 ? -4.263 -4.888 -6.347 1.00 95.19 81 ASP A C 1
ATOM 591 O O . ASP A 1 81 ? -3.552 -5.359 -7.239 1.00 95.19 81 ASP A O 1
ATOM 595 N N . GLN A 1 82 ? -4.475 -3.571 -6.240 1.00 94.31 82 GLN A N 1
ATOM 596 C CA . GLN A 1 82 ? -3.895 -2.604 -7.172 1.00 94.31 82 GLN A CA 1
ATOM 597 C C . GLN A 1 82 ? -2.362 -2.695 -7.203 1.00 94.31 82 GLN A C 1
ATOM 599 O O . GLN A 1 82 ? -1.756 -2.640 -8.275 1.00 94.31 82 GLN A O 1
ATOM 604 N N . ALA A 1 83 ? -1.716 -2.844 -6.046 1.00 93.25 83 ALA A N 1
ATOM 605 C CA . ALA A 1 83 ? -0.270 -2.994 -5.980 1.00 93.25 83 ALA A CA 1
ATOM 606 C C . ALA A 1 8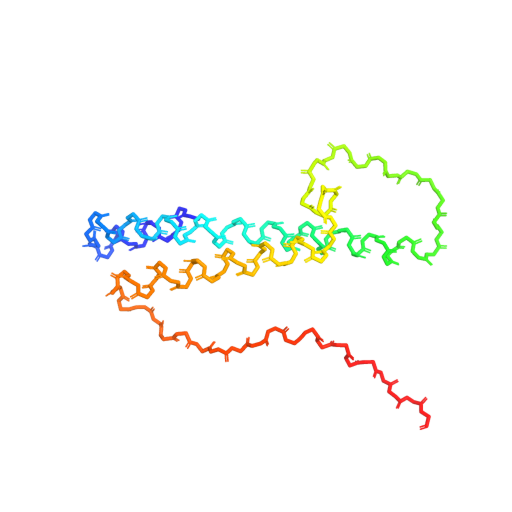3 ? 0.207 -4.270 -6.697 1.00 93.25 83 ALA A C 1
ATOM 608 O O . ALA A 1 83 ? 1.138 -4.217 -7.509 1.00 93.25 83 ALA A O 1
ATOM 609 N N . CYS A 1 84 ? -0.436 -5.408 -6.435 1.00 91.25 84 CYS A N 1
ATOM 610 C CA . CYS A 1 84 ? -0.129 -6.676 -7.096 1.00 91.25 84 CYS A CA 1
ATOM 611 C C . CYS A 1 84 ? -0.262 -6.567 -8.622 1.00 91.25 84 CYS A C 1
ATOM 613 O O . CYS A 1 84 ? 0.619 -7.028 -9.356 1.00 91.25 84 CYS A O 1
ATOM 615 N N . ASP A 1 85 ? -1.306 -5.888 -9.092 1.00 91.88 85 ASP A N 1
ATOM 616 C CA . ASP A 1 85 ? -1.549 -5.620 -10.508 1.00 91.88 85 ASP A CA 1
ATOM 617 C C . ASP A 1 85 ? -0.434 -4.787 -11.156 1.00 91.88 85 ASP A C 1
ATOM 619 O O . ASP A 1 85 ? 0.053 -5.125 -12.243 1.00 91.88 85 ASP A O 1
ATOM 623 N N . GLU A 1 86 ? 0.016 -3.717 -10.493 1.00 89.56 86 GLU A N 1
ATOM 624 C CA . GLU A 1 86 ? 1.126 -2.885 -10.977 1.00 89.56 86 GLU A CA 1
ATOM 625 C C . GLU A 1 86 ? 2.426 -3.690 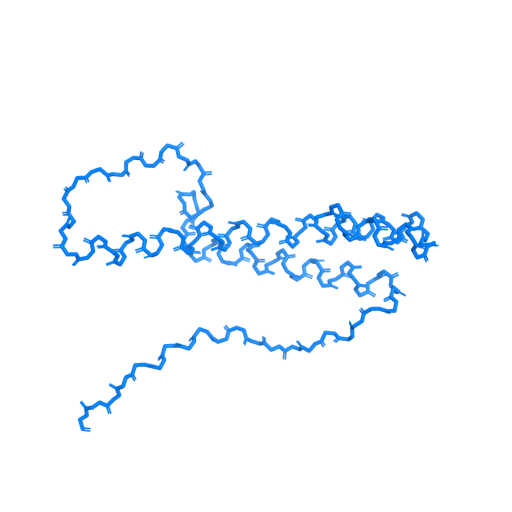-11.100 1.00 89.56 86 GLU A C 1
ATOM 627 O O . GLU A 1 86 ? 3.155 -3.571 -12.096 1.00 89.56 86 GLU A O 1
ATOM 632 N N . LEU A 1 87 ? 2.702 -4.561 -10.125 1.00 86.44 87 LEU A N 1
ATOM 633 C CA . LEU A 1 87 ? 3.890 -5.409 -10.140 1.00 86.44 87 LEU A CA 1
ATOM 634 C C . LEU A 1 87 ? 3.815 -6.461 -11.254 1.00 86.44 87 LEU A C 1
ATOM 636 O O . LEU A 1 87 ? 4.777 -6.600 -12.016 1.00 86.44 87 LEU A O 1
ATOM 640 N N . ALA A 1 88 ? 2.671 -7.129 -11.420 1.00 85.69 88 ALA A N 1
ATOM 641 C CA . ALA A 1 88 ? 2.456 -8.111 -12.483 1.00 85.69 88 ALA A CA 1
ATOM 642 C C . ALA A 1 88 ? 2.674 -7.501 -13.880 1.00 85.69 88 ALA A C 1
ATOM 644 O O . ALA A 1 88 ? 3.290 -8.116 -14.758 1.00 85.69 88 ALA A O 1
ATOM 645 N N . ARG A 1 89 ? 2.237 -6.252 -14.078 1.00 81.56 89 ARG A N 1
ATOM 646 C CA . ARG A 1 89 ? 2.405 -5.508 -15.340 1.00 81.56 89 ARG A CA 1
ATOM 647 C C . ARG A 1 89 ? 3.818 -4.961 -15.539 1.00 81.56 89 ARG A C 1
ATOM 649 O O . ARG A 1 89 ? 4.216 -4.696 -16.675 1.00 81.56 89 ARG A O 1
ATOM 656 N N . SER A 1 90 ? 4.594 -4.791 -14.470 1.00 71.69 90 SER A N 1
ATOM 657 C CA . SER A 1 90 ? 5.944 -4.220 -14.539 1.00 71.69 90 SER A CA 1
ATOM 658 C C . SER A 1 90 ? 6.959 -5.114 -15.260 1.00 71.69 90 SER A C 1
ATOM 660 O O . SER A 1 90 ? 7.966 -4.600 -15.755 1.00 71.69 90 SER A O 1
ATOM 662 N N . ARG A 1 91 ? 6.704 -6.433 -15.338 1.00 68.25 91 ARG A N 1
ATOM 663 C CA . ARG A 1 91 ? 7.656 -7.461 -15.812 1.00 68.25 91 ARG A CA 1
ATOM 664 C C . ARG A 1 91 ? 9.039 -7.369 -15.151 1.00 68.25 91 ARG A C 1
ATOM 666 O O . ARG A 1 91 ? 10.009 -7.907 -15.678 1.00 68.25 91 ARG A O 1
ATOM 673 N N . VAL A 1 92 ? 9.147 -6.687 -14.011 1.00 62.06 92 VAL A N 1
ATOM 674 C CA . VAL A 1 92 ? 10.337 -6.760 -13.173 1.00 62.06 92 VAL A CA 1
ATOM 675 C C . VAL A 1 92 ? 10.393 -8.201 -12.677 1.00 62.06 92 VAL A C 1
ATOM 677 O O . VAL A 1 92 ? 9.401 -8.713 -12.164 1.00 62.06 92 VAL A O 1
ATOM 680 N N . ALA A 1 93 ? 11.512 -8.889 -12.896 1.00 55.97 93 ALA A N 1
ATOM 681 C CA . ALA A 1 93 ? 11.705 -10.267 -12.458 1.00 55.97 93 ALA A CA 1
ATOM 682 C C . ALA A 1 93 ? 11.847 -10.320 -10.926 1.00 55.97 93 ALA A C 1
ATOM 684 O O . ALA A 1 93 ? 12.916 -10.605 -10.401 1.00 55.97 93 ALA A O 1
ATOM 685 N N . LEU A 1 94 ? 10.787 -9.990 -10.191 1.00 54.25 94 LEU A N 1
ATOM 686 C CA . LEU A 1 94 ? 10.748 -10.025 -8.737 1.00 54.25 94 LEU A CA 1
ATOM 687 C C . LEU A 1 94 ? 9.455 -10.706 -8.295 1.00 54.25 94 LEU A C 1
ATOM 689 O O . LEU A 1 94 ? 8.375 -10.143 -8.406 1.00 54.25 94 LEU A O 1
ATOM 693 N N . LEU A 1 95 ? 9.646 -11.929 -7.789 1.00 42.47 95 LEU A N 1
ATOM 694 C CA . LEU A 1 95 ? 8.735 -12.737 -6.974 1.00 42.47 95 LEU A CA 1
ATOM 695 C C . LEU A 1 95 ? 7.365 -13.069 -7.587 1.00 42.47 95 LEU A C 1
ATOM 697 O O . LEU A 1 95 ? 6.481 -12.236 -7.739 1.00 42.47 95 LEU A O 1
ATOM 701 N N . LYS A 1 96 ? 7.153 -14.367 -7.841 1.00 39.22 96 LYS A N 1
ATOM 702 C CA . LYS A 1 96 ? 5.807 -14.905 -8.058 1.00 39.22 96 LYS A CA 1
ATOM 703 C C . LYS A 1 96 ? 5.000 -14.728 -6.762 1.00 39.22 96 LYS A C 1
ATOM 705 O O . LYS A 1 96 ? 5.453 -15.235 -5.733 1.00 39.22 96 LYS A O 1
ATOM 710 N N . PRO A 1 97 ? 3.836 -14.058 -6.782 1.00 42.88 97 PRO A N 1
ATOM 711 C CA . PRO A 1 97 ? 3.005 -13.947 -5.594 1.00 42.88 97 PRO A CA 1
ATOM 712 C C . PRO A 1 97 ? 2.480 -15.335 -5.213 1.00 42.88 97 PRO A C 1
ATOM 714 O O . PRO A 1 97 ? 1.958 -16.071 -6.053 1.00 42.88 97 PRO A O 1
ATOM 717 N N . LYS A 1 98 ? 2.635 -15.704 -3.939 1.00 36.56 98 LYS A N 1
ATOM 718 C CA . LYS A 1 98 ? 1.920 -16.837 -3.351 1.00 36.56 98 LYS A CA 1
ATOM 719 C C . LYS A 1 98 ? 0.607 -16.278 -2.796 1.00 36.56 98 LYS A C 1
ATOM 721 O O . LYS A 1 98 ? 0.676 -15.403 -1.936 1.00 36.56 98 LYS A O 1
ATOM 726 N N . PRO A 1 99 ? -0.570 -16.731 -3.255 1.00 46.84 99 PRO A N 1
ATOM 727 C CA . PRO A 1 99 ? -1.813 -16.333 -2.620 1.00 46.84 99 PRO A CA 1
ATOM 728 C C . PRO A 1 99 ? -1.843 -17.024 -1.258 1.00 46.84 99 PRO A C 1
ATOM 730 O O . PRO A 1 99 ? -1.848 -18.254 -1.176 1.00 46.84 99 PRO A O 1
ATOM 733 N N . THR A 1 100 ? -1.773 -16.272 -0.166 1.00 46.72 100 THR A N 1
ATOM 734 C CA . THR A 1 100 ? -2.068 -16.825 1.157 1.00 46.72 100 THR A CA 1
ATOM 735 C C . THR A 1 100 ? -2.755 -15.764 1.999 1.00 46.72 100 THR A C 1
ATOM 737 O O . THR A 1 100 ? -2.131 -14.843 2.512 1.00 46.72 100 THR A O 1
ATOM 740 N N . ILE A 1 101 ? -4.074 -15.944 2.042 1.00 43.41 101 ILE A N 1
ATOM 741 C CA . ILE A 1 101 ? -5.055 -15.551 3.052 1.00 43.41 101 ILE A CA 1
ATOM 742 C C . ILE A 1 101 ? -4.381 -15.113 4.359 1.00 43.41 101 ILE A C 1
ATOM 744 O O . ILE A 1 101 ? -3.788 -15.938 5.056 1.00 43.41 101 ILE A O 1
ATOM 748 N N . ILE A 1 102 ? -4.522 -13.835 4.721 1.00 42.81 102 ILE A N 1
ATOM 749 C CA . ILE A 1 102 ? -4.395 -13.419 6.119 1.00 42.81 102 ILE A CA 1
ATOM 750 C C . ILE A 1 102 ? -5.640 -13.970 6.815 1.00 42.81 102 ILE A C 1
ATOM 752 O O . ILE A 1 102 ? -6.668 -13.307 6.910 1.00 42.81 102 ILE A O 1
ATOM 756 N N . SER A 1 103 ? -5.589 -15.235 7.238 1.00 42.59 103 SER A N 1
ATOM 757 C CA . SER A 1 103 ? -6.564 -15.723 8.201 1.00 42.59 103 SER A CA 1
ATOM 758 C C . SER A 1 103 ? -6.149 -15.083 9.510 1.00 42.59 103 SER A C 1
ATOM 760 O O . SER A 1 103 ? -5.095 -15.414 10.057 1.00 42.59 103 SER A O 1
ATOM 762 N N . CYS A 1 104 ? -6.945 -14.134 9.985 1.00 37.59 104 CYS A N 1
ATOM 763 C CA . CYS A 1 104 ? -6.879 -13.705 11.367 1.00 37.59 104 CYS A CA 1
ATOM 764 C C . CYS A 1 104 ? -7.130 -14.953 12.230 1.00 37.59 104 CYS A C 1
ATOM 766 O O . CYS A 1 104 ? -8.254 -15.445 12.327 1.00 37.59 104 CYS A O 1
ATOM 768 N N . GLY A 1 105 ? -6.049 -15.547 12.737 1.00 39.00 105 GLY A N 1
ATOM 769 C CA . GLY A 1 105 ? -6.088 -16.696 13.623 1.00 39.00 105 GLY A CA 1
ATOM 770 C C . GLY A 1 105 ? -6.561 -16.248 14.994 1.00 39.00 105 GLY A C 1
ATOM 771 O O . GLY A 1 105 ? -5.752 -15.874 15.835 1.00 39.00 105 GLY A O 1
ATOM 772 N N . VAL A 1 106 ? -7.870 -16.304 15.219 1.00 44.25 106 VAL A N 1
ATOM 773 C CA . VAL A 1 106 ? -8.445 -16.377 16.564 1.00 44.25 106 VAL A CA 1
ATOM 774 C C . VAL A 1 106 ? -8.511 -17.846 16.987 1.00 44.25 106 VAL A C 1
ATOM 776 O O . VAL A 1 106 ? -9.578 -18.442 17.074 1.00 44.25 106 VAL A O 1
ATOM 779 N N . GLU A 1 107 ? -7.354 -18.461 17.237 1.00 40.69 107 GLU A N 1
ATOM 780 C CA . GLU A 1 107 ? -7.303 -19.712 18.001 1.00 40.69 107 GLU A CA 1
ATOM 781 C C . GLU A 1 107 ? -7.288 -19.364 19.495 1.00 40.69 107 GLU A C 1
ATOM 783 O O . GLU A 1 107 ? -6.242 -19.193 20.118 1.00 40.69 107 GLU A O 1
ATOM 788 N N . GLY A 1 108 ? -8.484 -19.203 20.064 1.00 43.44 108 GLY A N 1
ATOM 789 C CA . GLY A 1 108 ? -8.697 -19.260 21.510 1.00 43.44 108 GLY A CA 1
ATOM 790 C C . GLY A 1 108 ? -8.805 -20.720 21.980 1.00 43.44 108 GLY A C 1
ATOM 791 O O . GLY A 1 108 ? -9.287 -21.568 21.225 1.00 43.44 108 GLY A O 1
ATOM 792 N N . PRO A 1 109 ? -8.378 -21.052 23.211 1.00 50.34 109 PRO A N 1
ATOM 793 C CA . PRO A 1 109 ? -8.393 -22.426 23.697 1.00 50.34 109 PRO A CA 1
ATOM 794 C C . PRO A 1 109 ? -9.826 -22.879 24.014 1.00 50.34 109 PRO A C 1
ATOM 796 O O . PRO A 1 109 ? -10.480 -22.314 24.890 1.00 50.34 109 PRO A O 1
ATOM 799 N N . LEU A 1 110 ? -10.302 -23.943 23.356 1.00 41.09 110 LEU A N 1
ATOM 800 C CA . LEU A 1 110 ? -11.413 -24.739 23.883 1.00 41.09 110 LEU A CA 1
ATOM 801 C C . LEU A 1 110 ? -10.893 -25.564 25.069 1.00 41.09 110 LEU A C 1
ATOM 803 O O . LEU A 1 110 ? -10.330 -26.643 24.903 1.00 41.09 110 LEU A O 1
ATOM 807 N N . LEU A 1 111 ? -11.072 -25.023 26.272 1.00 42.38 111 LEU A N 1
ATOM 808 C CA . LEU A 1 111 ? -11.166 -25.802 27.502 1.00 42.38 111 LEU A CA 1
ATOM 809 C C . LEU A 1 111 ? -12.653 -25.999 27.809 1.00 42.38 111 LEU A C 1
ATOM 811 O O . LEU A 1 111 ? -13.287 -25.102 28.365 1.00 42.38 111 LEU A O 1
ATOM 815 N N . LEU A 1 112 ? -13.179 -27.161 27.418 1.00 44.25 112 LEU A N 1
ATOM 816 C CA . LEU A 1 112 ? -14.296 -27.874 28.046 1.00 44.25 112 LEU A CA 1
ATOM 817 C C . LEU A 1 112 ? -14.294 -29.327 27.566 1.00 44.25 112 LEU A C 1
ATOM 819 O O . LEU A 1 112 ? -14.310 -29.533 26.333 1.00 44.25 112 LEU A O 1
#

pLDDT: mean 77.71, std 21.21, range [36.56, 97.62]